Protein AF-E8T313-F1 (afdb_monomer)

Foldseek 3Di:
DDPPVVPPPPDDDPLQPDDQLRLLVVLQVQLVDQLVQLCVQLVHDSVLSVCCNPPPPRHDPPVCLVSSCVSSVHNSNVQSVQVNVVHGDADADADDDPVSLVVLVVVLVVLVVVLVVLVVVCPPVPDRDPVSVVVNVVSVVVSVNSVVNNVVNVVVVVVVVVVVD

Solvent-accessible surface area (backbone atoms only — not comparable to full-atom values): 9530 Å² total; per-residue (Å²): 133,84,74,73,74,76,76,67,76,86,70,85,74,67,43,74,78,49,50,76,43,57,44,49,47,47,38,36,61,76,46,70,60,52,51,55,62,35,12,63,70,68,73,50,56,41,65,60,46,46,33,41,56,72,39,94,88,41,68,76,57,76,88,48,50,71,57,50,26,59,54,33,72,42,61,55,61,58,36,31,55,25,37,68,70,78,45,76,61,70,89,68,65,89,59,86,46,73,70,51,46,54,51,52,52,53,48,39,55,49,39,50,52,52,35,52,50,50,49,58,61,41,51,72,81,75,53,81,47,71,70,48,50,54,50,45,51,53,37,48,50,54,34,51,48,42,50,49,34,49,54,51,31,53,53,48,54,60,52,59,62,63,76,77,112

Mean predicted aligned error: 9.32 Å

Organism: Thermovibrio ammonificans (strain DSM 15698 / JCM 12110 / HB-1) (NCBI:txid648996)

pLDDT: mean 83.79, std 16.16, range [30.84, 98.19]

Radius of gyration: 19.42 Å; Cα contacts (8 Å, |Δi|>4): 128; chains: 1; bounding box: 41×49×51 Å

Structure (mmCIF, N/CA/C/O backbone):
data_AF-E8T313-F1
#
_entry.id   AF-E8T313-F1
#
loop_
_atom_site.group_PDB
_atom_site.id
_atom_site.type_symbol
_atom_site.label_atom_id
_atom_site.label_alt_id
_atom_site.label_comp_id
_atom_site.label_asym_id
_atom_site.label_entity_id
_atom_site.label_seq_id
_atom_site.pdbx_PDB_ins_code
_atom_site.Cartn_x
_atom_site.Cartn_y
_atom_site.Cartn_z
_atom_site.occupancy
_atom_site.B_iso_or_equiv
_atom_site.auth_seq_id
_atom_site.auth_comp_id
_atom_site.auth_asym_id
_atom_site.auth_atom_id
_atom_site.pdbx_PDB_model_num
ATOM 1 N N . MET A 1 1 ? -18.749 -0.550 -14.886 1.00 30.84 1 MET A N 1
ATOM 2 C CA . MET A 1 1 ? -17.883 -1.750 -14.830 1.00 30.84 1 MET A CA 1
ATOM 3 C C . MET A 1 1 ? -17.094 -1.734 -13.528 1.00 30.84 1 MET A C 1
ATOM 5 O O . MET A 1 1 ? -16.622 -0.681 -13.120 1.00 30.84 1 MET A O 1
ATOM 9 N N . SER A 1 2 ? -17.094 -2.864 -12.824 1.00 33.59 2 SER A N 1
ATOM 10 C CA . SER A 1 2 ? -16.828 -2.988 -11.385 1.00 33.59 2 SER A CA 1
ATOM 11 C C . SER A 1 2 ? -15.367 -2.716 -10.988 1.00 33.59 2 SER A C 1
ATOM 13 O O . SER A 1 2 ? -14.494 -3.548 -11.210 1.00 33.59 2 SER A O 1
ATOM 15 N N . ARG A 1 3 ? -15.126 -1.575 -10.323 1.00 31.91 3 ARG A N 1
ATOM 16 C CA . ARG A 1 3 ? -13.880 -1.247 -9.592 1.00 31.91 3 ARG A CA 1
ATOM 17 C C . ARG A 1 3 ? -13.742 -1.995 -8.253 1.00 31.91 3 ARG A C 1
ATOM 19 O O . ARG A 1 3 ? -12.726 -1.856 -7.583 1.00 31.91 3 ARG A O 1
ATOM 26 N N . ALA A 1 4 ? -14.738 -2.790 -7.859 1.00 35.69 4 ALA A N 1
ATOM 27 C CA . ALA A 1 4 ? -14.793 -3.415 -6.537 1.00 35.69 4 ALA A CA 1
ATOM 28 C C . ALA A 1 4 ? -13.866 -4.637 -6.378 1.00 35.69 4 ALA A C 1
ATOM 30 O O . ALA A 1 4 ? -13.596 -5.041 -5.254 1.00 35.69 4 ALA A O 1
ATOM 31 N N . ARG A 1 5 ? -13.339 -5.219 -7.468 1.00 34.06 5 ARG A N 1
ATOM 32 C CA . ARG A 1 5 ? -12.485 -6.423 -7.391 1.00 34.06 5 ARG A CA 1
ATOM 33 C C . ARG A 1 5 ? -11.007 -6.157 -7.092 1.00 34.06 5 ARG A C 1
ATOM 35 O O . ARG A 1 5 ? -10.351 -7.046 -6.571 1.00 34.06 5 ARG A O 1
ATOM 42 N N . ALA A 1 6 ? -10.491 -4.958 -7.367 1.00 36.41 6 ALA A N 1
ATOM 43 C CA . ALA A 1 6 ? -9.077 -4.641 -7.130 1.00 36.41 6 ALA A CA 1
ATOM 44 C C . ALA A 1 6 ? -8.788 -4.169 -5.692 1.00 36.41 6 ALA A C 1
ATOM 46 O O . ALA A 1 6 ? -7.645 -4.206 -5.257 1.00 36.41 6 ALA A O 1
ATOM 47 N N . LYS A 1 7 ? -9.819 -3.755 -4.939 1.00 36.47 7 LYS A N 1
ATOM 48 C CA . LYS A 1 7 ? -9.678 -3.163 -3.595 1.00 36.47 7 LYS A CA 1
ATOM 49 C C . LYS A 1 7 ? -9.557 -4.178 -2.446 1.00 36.47 7 LYS A C 1
ATOM 51 O O . LYS A 1 7 ? -9.374 -3.768 -1.313 1.00 36.47 7 LYS A O 1
ATOM 56 N N . VAL A 1 8 ? -9.670 -5.482 -2.713 1.00 39.44 8 VAL A N 1
ATOM 57 C CA . VAL A 1 8 ? -9.733 -6.523 -1.660 1.00 39.44 8 VAL A CA 1
ATOM 58 C C . VAL A 1 8 ? -8.411 -7.294 -1.497 1.00 39.44 8 VAL A C 1
ATOM 60 O O . VAL A 1 8 ? -8.246 -8.032 -0.533 1.00 39.44 8 VAL A O 1
ATOM 63 N N . VAL A 1 9 ? -7.429 -7.098 -2.384 1.00 41.53 9 VAL A N 1
ATOM 64 C CA . VAL A 1 9 ? -6.157 -7.857 -2.371 1.00 41.53 9 VAL A CA 1
ATOM 65 C C . VAL A 1 9 ? -5.099 -7.234 -1.441 1.00 41.53 9 VAL A C 1
ATOM 67 O O . VAL A 1 9 ? -3.952 -7.657 -1.428 1.00 41.53 9 VAL A O 1
ATOM 70 N N . GLU A 1 10 ? -5.461 -6.255 -0.611 1.00 45.38 10 GLU A N 1
ATOM 71 C CA . GLU A 1 10 ? -4.534 -5.659 0.367 1.00 45.38 10 GLU A CA 1
ATOM 72 C C . GLU A 1 10 ? -4.431 -6.464 1.681 1.00 45.38 10 GLU A C 1
ATOM 74 O O . GLU A 1 10 ? -3.851 -6.002 2.657 1.00 45.38 10 GLU A O 1
ATOM 79 N N . ARG A 1 11 ? -4.963 -7.694 1.731 1.00 50.78 11 ARG A N 1
ATOM 80 C CA . ARG A 1 11 ? -5.019 -8.502 2.958 1.00 50.78 11 ARG A CA 1
ATOM 81 C C . ARG A 1 11 ? -4.132 -9.752 2.897 1.00 50.78 11 ARG A C 1
ATOM 83 O O . ARG A 1 11 ? -4.356 -10.640 2.083 1.00 50.78 11 ARG A O 1
ATOM 90 N N . VAL A 1 12 ? -3.209 -9.824 3.867 1.00 61.75 12 VAL A N 1
ATOM 91 C CA . VAL A 1 12 ? -2.476 -11.010 4.371 1.00 61.75 12 VAL A CA 1
ATOM 92 C C . VAL A 1 12 ? -1.262 -11.513 3.564 1.00 61.75 12 VAL A C 1
ATOM 94 O O . VAL A 1 12 ? -1.051 -12.718 3.447 1.00 61.75 12 VAL A O 1
ATOM 97 N N . LEU A 1 13 ? -0.405 -10.630 3.040 1.00 74.38 13 LEU A N 1
ATOM 98 C CA . LEU A 1 13 ? 0.969 -11.050 2.710 1.00 74.38 13 LEU A CA 1
ATOM 99 C C . LEU A 1 13 ? 1.870 -10.864 3.941 1.00 74.38 13 LEU A C 1
ATOM 101 O O . LEU A 1 13 ? 1.801 -9.802 4.563 1.00 74.38 13 LEU A O 1
ATOM 105 N N . PRO A 1 14 ? 2.722 -11.845 4.301 1.00 85.75 14 PRO A N 1
ATOM 106 C CA . PRO A 1 14 ? 3.620 -11.744 5.449 1.00 85.75 14 PRO A CA 1
ATOM 107 C C . PRO A 1 14 ? 4.851 -10.895 5.087 1.00 85.75 14 PRO A C 1
ATOM 109 O O . PRO A 1 14 ? 5.983 -11.379 5.037 1.00 85.75 14 PRO A O 1
ATOM 112 N N . TYR A 1 15 ? 4.621 -9.621 4.762 1.00 89.06 15 TYR A N 1
ATOM 113 C CA . TYR A 1 15 ? 5.621 -8.704 4.212 1.00 89.06 15 TYR A CA 1
ATOM 114 C C . TYR A 1 15 ? 6.919 -8.672 5.032 1.00 89.06 15 TYR A C 1
ATOM 116 O O . TYR A 1 15 ? 8.020 -8.653 4.475 1.00 89.06 15 TYR A O 1
ATOM 124 N N . GLU A 1 16 ? 6.801 -8.712 6.354 1.00 88.88 16 GLU A N 1
ATOM 125 C CA . GLU A 1 16 ? 7.902 -8.662 7.308 1.00 88.88 16 GLU A CA 1
ATOM 126 C C . GLU A 1 16 ? 8.829 -9.877 7.195 1.00 88.88 16 GLU A C 1
ATOM 128 O O . GLU A 1 16 ? 10.039 -9.726 7.379 1.00 88.88 16 GLU A O 1
ATOM 133 N N . SER A 1 17 ? 8.314 -11.056 6.832 1.00 89.88 17 SER A N 1
ATOM 134 C CA . SER A 1 17 ? 9.127 -12.264 6.640 1.00 89.88 17 SER A CA 1
ATOM 135 C C . SER A 1 17 ? 9.592 -12.454 5.197 1.00 89.88 17 SER A C 1
ATOM 137 O O . SER A 1 17 ? 10.549 -13.185 4.965 1.00 89.88 17 SER A O 1
ATOM 139 N N . MET A 1 18 ? 8.962 -11.785 4.228 1.00 94.56 18 MET A N 1
ATOM 140 C CA . MET A 1 18 ? 9.319 -11.922 2.816 1.00 94.56 18 MET A CA 1
ATOM 141 C C . MET A 1 18 ? 10.684 -11.299 2.498 1.00 94.56 18 MET A C 1
ATOM 143 O O . MET A 1 18 ? 11.018 -10.181 2.922 1.00 94.56 18 MET A O 1
ATOM 147 N N . SER A 1 19 ? 11.452 -12.016 1.685 1.00 94.62 19 SER A N 1
ATOM 148 C CA . SER A 1 19 ? 12.617 -11.524 0.957 1.00 94.62 19 SER A CA 1
ATOM 149 C C . SER A 1 19 ? 12.206 -10.643 -0.228 1.00 94.62 19 SER A C 1
ATOM 151 O O . SER A 1 19 ? 11.069 -10.675 -0.707 1.00 94.62 19 SER A O 1
ATOM 153 N N . VAL A 1 20 ? 13.169 -9.887 -0.764 1.00 95.06 20 VAL A N 1
ATOM 154 C CA . VAL A 1 20 ? 12.966 -9.063 -1.968 1.00 95.06 20 VAL A CA 1
ATOM 155 C C . VAL A 1 20 ? 12.523 -9.900 -3.182 1.00 95.06 20 VAL A C 1
ATOM 157 O O . VAL A 1 20 ? 11.730 -9.444 -4.004 1.00 95.06 20 VAL A O 1
ATOM 160 N N . LYS A 1 21 ? 12.981 -11.154 -3.289 1.00 96.31 21 LYS A N 1
ATOM 161 C CA . LYS A 1 21 ? 12.623 -12.044 -4.402 1.00 96.31 21 LYS A CA 1
ATOM 162 C C . LYS A 1 21 ? 11.208 -12.571 -4.279 1.00 96.31 21 LYS A C 1
ATOM 164 O O . LYS A 1 21 ? 10.473 -12.573 -5.264 1.00 96.31 21 LYS A O 1
ATOM 169 N N . GLU A 1 22 ? 10.811 -12.979 -3.079 1.00 96.50 22 GLU A N 1
ATOM 170 C CA . GLU A 1 22 ? 9.441 -13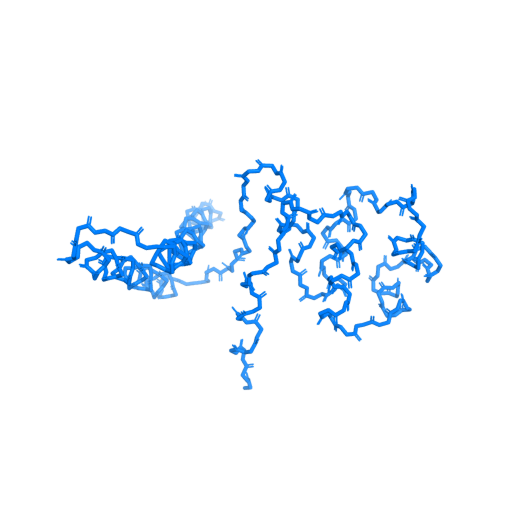.422 -2.824 1.00 96.50 22 GLU A CA 1
ATOM 171 C C . GLU A 1 22 ? 8.450 -12.304 -3.122 1.00 96.50 22 GLU A C 1
ATOM 173 O O . GLU A 1 22 ? 7.455 -12.549 -3.802 1.00 96.50 22 GLU A O 1
ATOM 178 N N . VAL A 1 23 ? 8.738 -11.065 -2.706 1.00 96.56 23 VAL A N 1
ATOM 179 C CA . VAL A 1 23 ? 7.827 -9.945 -2.976 1.00 96.56 23 VAL A CA 1
ATOM 180 C C . VAL A 1 23 ? 7.783 -9.574 -4.460 1.00 96.56 23 VAL A C 1
ATOM 182 O O . VAL A 1 23 ? 6.694 -9.358 -4.986 1.00 96.56 23 VAL A O 1
ATOM 185 N N . LEU A 1 24 ? 8.915 -9.583 -5.176 1.00 97.12 24 LEU A N 1
ATOM 186 C CA . LEU A 1 24 ? 8.937 -9.354 -6.627 1.00 97.12 24 LEU A CA 1
ATOM 187 C C . LEU A 1 24 ? 8.127 -10.420 -7.371 1.00 97.12 24 LEU A C 1
ATOM 189 O O . LEU A 1 24 ? 7.283 -10.098 -8.209 1.00 97.12 24 LEU A O 1
ATOM 193 N N . ASN A 1 25 ? 8.347 -11.694 -7.045 1.00 96.94 25 ASN A N 1
ATOM 194 C CA . ASN A 1 25 ? 7.619 -12.800 -7.660 1.00 96.94 25 ASN A CA 1
ATOM 195 C C . ASN A 1 25 ? 6.128 -12.780 -7.312 1.00 96.94 25 ASN A C 1
ATOM 197 O O . ASN A 1 25 ? 5.306 -13.043 -8.188 1.00 96.94 25 ASN A O 1
ATOM 201 N N . THR A 1 26 ? 5.775 -12.391 -6.087 1.00 96.12 26 THR A N 1
ATOM 202 C CA . THR A 1 26 ? 4.380 -12.211 -5.667 1.00 96.12 26 THR A CA 1
ATOM 203 C C . THR A 1 26 ? 3.717 -11.068 -6.431 1.00 96.12 26 THR A C 1
ATOM 205 O O . THR A 1 26 ? 2.648 -11.263 -7.002 1.00 96.12 26 THR A O 1
ATOM 208 N N . ALA A 1 27 ? 4.366 -9.902 -6.527 1.00 96.06 27 ALA A N 1
ATOM 209 C CA . ALA A 1 27 ? 3.836 -8.741 -7.240 1.00 96.06 27 ALA A CA 1
ATOM 210 C C . ALA A 1 27 ? 3.567 -9.039 -8.723 1.00 96.06 27 ALA A C 1
ATOM 212 O O . ALA A 1 27 ? 2.510 -8.677 -9.246 1.00 96.06 27 ALA A O 1
ATOM 213 N N . ARG A 1 28 ? 4.485 -9.761 -9.383 1.00 96.94 28 ARG A N 1
ATOM 214 C CA . ARG A 1 28 ? 4.295 -10.237 -10.761 1.00 96.94 28 ARG A CA 1
ATOM 215 C C . ARG A 1 28 ? 3.214 -11.313 -10.867 1.00 96.94 28 ARG A C 1
ATOM 217 O O . ARG A 1 28 ? 2.413 -11.289 -11.794 1.00 96.94 28 ARG A O 1
ATOM 224 N N . GLY A 1 29 ? 3.188 -12.267 -9.938 1.00 95.81 29 GLY A N 1
ATOM 225 C CA . GLY A 1 29 ? 2.175 -13.324 -9.917 1.00 95.81 29 GLY A CA 1
ATOM 226 C C . GLY A 1 29 ? 0.760 -12.753 -9.818 1.00 95.81 29 GLY A C 1
ATOM 227 O O . GLY A 1 29 ? -0.116 -13.156 -10.577 1.00 95.81 29 GLY A O 1
ATOM 228 N N . VAL A 1 30 ? 0.567 -11.757 -8.948 1.00 93.25 30 VAL A N 1
ATOM 229 C CA . VAL A 1 30 ? -0.703 -11.032 -8.788 1.00 93.25 30 VAL A CA 1
ATOM 230 C C . VAL A 1 30 ? -1.051 -10.204 -10.026 1.00 93.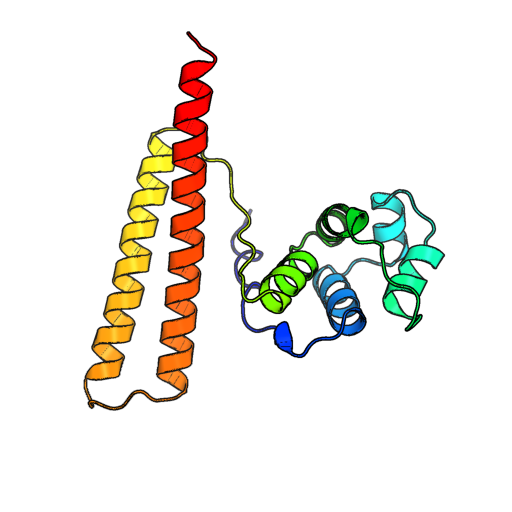25 30 VAL A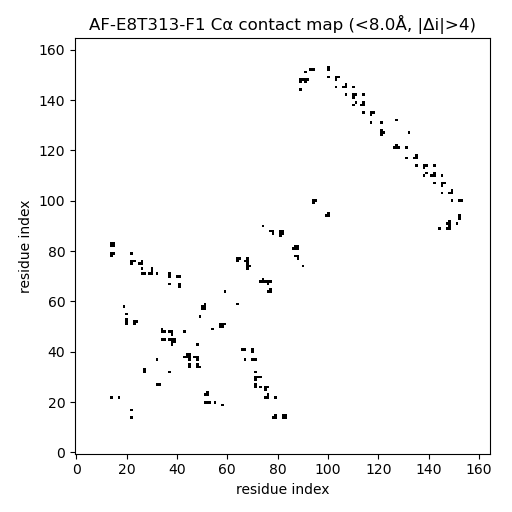 C 1
ATOM 232 O O . VAL A 1 30 ? -2.224 -10.118 -10.383 1.00 93.25 30 VAL A O 1
ATOM 235 N N . SER A 1 31 ? -0.063 -9.606 -10.700 1.00 94.56 31 SER A N 1
ATOM 236 C CA . SER A 1 31 ? -0.318 -8.824 -11.917 1.00 94.56 31 SER A CA 1
ATOM 237 C C . SER A 1 31 ? -0.717 -9.685 -13.117 1.00 94.56 31 SER A C 1
ATOM 239 O O . SER A 1 31 ? -1.381 -9.192 -14.027 1.00 94.56 31 SER A O 1
ATOM 241 N N . GLY A 1 32 ? -0.292 -10.953 -13.145 1.00 95.25 32 GLY A N 1
ATOM 242 C CA . GLY A 1 32 ? -0.473 -11.850 -14.288 1.00 95.25 32 GLY A CA 1
ATOM 243 C C . GLY A 1 32 ? 0.372 -11.478 -15.513 1.00 95.25 32 GLY A C 1
ATOM 244 O O . GLY A 1 32 ? 0.196 -12.082 -16.568 1.00 95.25 32 GLY A O 1
ATOM 245 N N . ARG A 1 33 ? 1.285 -10.502 -15.394 1.00 96.50 33 ARG A N 1
ATOM 246 C CA . ARG A 1 33 ? 2.077 -9.990 -16.521 1.00 96.50 33 ARG A CA 1
ATOM 247 C C . ARG A 1 33 ? 3.352 -10.794 -16.753 1.00 96.50 33 ARG A C 1
ATOM 249 O O . ARG A 1 33 ? 4.033 -11.252 -15.829 1.00 96.50 33 ARG A O 1
ATOM 256 N N . THR A 1 34 ? 3.707 -10.926 -18.021 1.00 97.38 34 THR A N 1
ATOM 257 C CA . THR A 1 34 ? 4.958 -11.531 -18.477 1.00 97.38 34 THR A CA 1
ATOM 258 C C . THR A 1 34 ? 6.149 -10.597 -18.247 1.00 97.38 34 THR A C 1
ATOM 260 O O . THR A 1 34 ? 6.002 -9.386 -18.088 1.00 97.38 34 THR A O 1
ATOM 263 N N . TYR A 1 35 ? 7.367 -11.154 -18.251 1.00 98.12 35 TYR A N 1
ATOM 264 C CA . TYR A 1 35 ? 8.579 -10.337 -18.121 1.00 98.12 35 TYR A CA 1
ATOM 265 C C . TYR A 1 35 ? 8.742 -9.338 -19.271 1.00 98.12 35 TYR A C 1
ATOM 267 O O . TYR A 1 35 ? 9.264 -8.255 -19.038 1.00 98.12 35 TYR A O 1
ATOM 275 N N . SER A 1 36 ? 8.308 -9.684 -20.487 1.00 97.94 36 SER A N 1
ATOM 276 C CA . SER A 1 36 ? 8.363 -8.781 -21.641 1.00 97.94 36 SER A CA 1
ATOM 277 C C . SER A 1 36 ? 7.404 -7.609 -21.482 1.00 97.94 36 SER A C 1
ATOM 279 O O . SER A 1 36 ? 7.834 -6.479 -21.636 1.00 97.94 36 SER A O 1
ATOM 281 N N . GLU A 1 37 ? 6.158 -7.841 -21.059 1.00 98.00 37 GLU A N 1
ATOM 282 C CA . GLU A 1 37 ? 5.191 -6.749 -20.853 1.00 98.00 37 GLU A CA 1
ATOM 283 C C . GLU A 1 37 ? 5.645 -5.764 -19.768 1.00 98.00 37 GLU A C 1
ATOM 285 O O . GLU A 1 37 ? 5.466 -4.556 -19.905 1.00 98.00 37 GLU A O 1
ATOM 290 N N . ILE A 1 38 ? 6.249 -6.276 -18.691 1.00 98.00 38 ILE A N 1
ATOM 291 C CA . ILE A 1 38 ? 6.833 -5.434 -17.639 1.00 98.00 38 ILE A CA 1
ATOM 292 C C . ILE A 1 38 ? 8.035 -4.656 -18.185 1.00 98.00 38 ILE A C 1
ATOM 294 O O . ILE A 1 38 ? 8.171 -3.468 -17.909 1.00 98.00 38 ILE A O 1
ATOM 298 N N . ALA A 1 39 ? 8.901 -5.311 -18.961 1.00 97.75 39 ALA A N 1
ATOM 299 C CA . ALA A 1 39 ? 10.082 -4.689 -19.551 1.00 97.75 39 ALA A CA 1
ATOM 300 C C . ALA A 1 39 ? 9.719 -3.563 -20.528 1.00 97.75 39 ALA A C 1
ATOM 302 O O . ALA A 1 39 ? 10.308 -2.484 -20.444 1.00 97.75 39 ALA A O 1
ATOM 303 N N . ASP A 1 40 ? 8.717 -3.796 -21.378 1.00 97.62 40 ASP A N 1
ATOM 304 C CA . ASP A 1 40 ? 8.199 -2.824 -22.339 1.00 97.62 40 ASP A CA 1
ATOM 305 C C . ASP A 1 40 ? 7.650 -1.586 -21.622 1.00 97.62 40 ASP A C 1
ATOM 307 O O . ASP A 1 40 ? 7.979 -0.459 -21.990 1.00 97.62 40 ASP A O 1
ATOM 311 N N . GLU A 1 41 ? 6.878 -1.770 -20.545 1.00 96.50 41 GLU A N 1
ATOM 312 C CA . GLU A 1 41 ? 6.352 -0.643 -19.766 1.00 96.50 41 GLU A CA 1
ATOM 313 C C . GLU A 1 41 ? 7.442 0.124 -19.007 1.00 96.50 41 GLU A C 1
ATOM 315 O O . GLU A 1 41 ? 7.366 1.343 -18.853 1.00 96.50 41 GLU A O 1
ATOM 320 N N . MET A 1 42 ? 8.474 -0.576 -18.542 1.00 95.44 42 MET A N 1
ATOM 321 C CA . MET A 1 42 ? 9.603 0.035 -17.842 1.00 95.44 42 MET A CA 1
ATOM 322 C C . MET A 1 42 ? 10.642 0.670 -18.779 1.00 95.44 42 MET A C 1
ATOM 324 O O . MET A 1 42 ? 11.530 1.383 -18.302 1.00 95.44 42 MET A O 1
ATOM 328 N N . GLY A 1 43 ? 10.578 0.390 -20.085 1.00 95.62 43 GLY A N 1
ATOM 329 C CA . GLY A 1 43 ? 11.594 0.804 -21.052 1.00 95.62 43 GLY A CA 1
ATOM 330 C C . GLY A 1 43 ? 12.975 0.193 -20.779 1.00 95.62 43 GLY A C 1
ATOM 331 O O . GLY A 1 43 ? 13.991 0.871 -20.940 1.00 95.62 43 GLY A O 1
ATOM 332 N N . ILE A 1 44 ? 13.028 -1.062 -20.315 1.00 96.44 44 ILE A N 1
ATOM 333 C CA . ILE A 1 44 ? 14.277 -1.796 -20.030 1.00 96.44 44 ILE A CA 1
ATOM 334 C C . ILE A 1 44 ? 14.297 -3.157 -20.738 1.00 96.44 44 ILE A C 1
ATOM 336 O O . ILE A 1 44 ? 13.306 -3.589 -21.311 1.00 96.44 44 ILE A O 1
ATOM 340 N N . GLY A 1 45 ? 15.431 -3.861 -20.706 1.00 97.94 45 GLY A N 1
ATOM 341 C CA . GLY A 1 45 ? 15.536 -5.188 -21.316 1.00 97.94 45 GLY A CA 1
ATOM 342 C C . GLY A 1 45 ? 14.755 -6.263 -20.549 1.00 97.94 45 GLY A C 1
ATOM 343 O O . GLY A 1 45 ? 14.804 -6.317 -19.319 1.00 97.94 45 GLY A O 1
ATOM 344 N N . THR A 1 46 ? 14.110 -7.191 -21.267 1.00 98.19 46 THR A N 1
ATOM 345 C CA . THR A 1 46 ? 13.408 -8.345 -20.665 1.00 98.19 46 THR A CA 1
ATOM 346 C C . THR A 1 46 ? 14.312 -9.178 -19.761 1.00 98.19 46 THR A C 1
ATOM 348 O O . THR A 1 46 ? 13.865 -9.674 -18.729 1.00 98.19 46 THR A O 1
ATOM 351 N N . GLU A 1 47 ? 15.595 -9.304 -20.107 1.00 97.94 47 GLU A N 1
ATOM 352 C CA . GLU A 1 47 ? 16.555 -10.028 -19.273 1.00 97.94 47 GLU A CA 1
ATOM 353 C C . GLU A 1 47 ? 16.872 -9.290 -17.967 1.00 97.94 47 GLU A C 1
ATOM 355 O O . GLU A 1 47 ? 17.023 -9.922 -16.927 1.00 97.94 47 GLU A O 1
ATOM 360 N N . THR A 1 48 ? 16.883 -7.954 -17.972 1.00 98.06 48 THR A N 1
ATOM 361 C CA . THR A 1 48 ? 17.005 -7.159 -16.741 1.00 98.06 48 THR A CA 1
ATOM 362 C C . THR A 1 48 ? 15.846 -7.452 -15.793 1.00 98.06 48 THR A C 1
ATOM 364 O O . THR A 1 48 ? 16.077 -7.710 -14.612 1.00 98.06 48 THR A O 1
ATOM 367 N N . VAL A 1 49 ? 14.613 -7.483 -16.316 1.00 97.69 49 VAL A N 1
ATOM 368 C CA . VAL A 1 49 ? 13.434 -7.867 -15.527 1.00 97.69 49 VAL A CA 1
ATOM 369 C C . VAL A 1 49 ? 13.579 -9.302 -15.033 1.00 97.69 49 VAL A C 1
ATOM 371 O O . VAL A 1 49 ? 13.459 -9.530 -13.835 1.00 97.69 49 VAL A O 1
ATOM 374 N N . ARG A 1 50 ? 13.905 -10.269 -15.904 1.00 97.81 50 ARG A N 1
ATOM 375 C CA . ARG A 1 50 ? 14.094 -11.673 -15.497 1.00 97.81 50 ARG A CA 1
ATOM 376 C C . ARG A 1 50 ? 15.082 -11.788 -14.331 1.00 97.81 50 ARG A C 1
ATOM 378 O O . ARG A 1 50 ? 14.749 -12.425 -13.333 1.00 97.81 50 ARG A O 1
ATOM 385 N N . ARG A 1 51 ? 16.235 -11.116 -14.407 1.00 97.88 51 ARG A N 1
ATOM 386 C CA . ARG A 1 51 ? 17.241 -11.117 -13.335 1.00 97.88 51 ARG A CA 1
ATOM 387 C C . ARG A 1 51 ? 16.719 -10.545 -12.020 1.00 97.88 51 ARG A C 1
ATOM 389 O O . ARG A 1 51 ? 17.024 -11.119 -10.980 1.00 97.88 51 ARG A O 1
ATOM 396 N N . TYR A 1 52 ? 15.880 -9.502 -12.036 1.00 97.56 52 TYR A N 1
ATOM 397 C CA . TYR A 1 52 ? 15.234 -9.026 -10.803 1.00 97.56 52 TYR A CA 1
ATOM 398 C C . TYR A 1 52 ? 14.495 -10.151 -10.065 1.00 97.56 52 TYR A C 1
ATOM 400 O O . TYR A 1 52 ? 14.525 -10.191 -8.835 1.00 97.56 52 TYR A O 1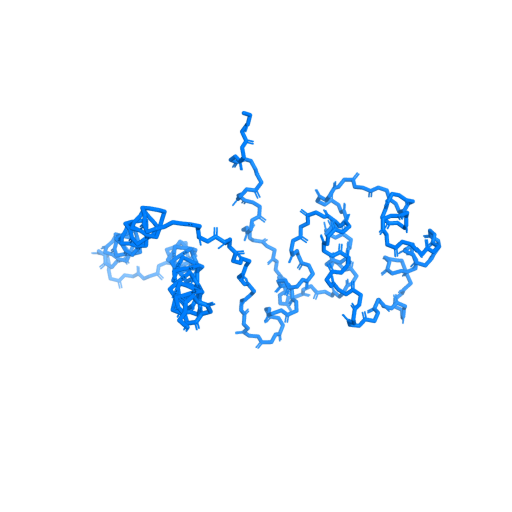
ATOM 408 N N . HIS A 1 53 ? 13.900 -11.094 -10.795 1.00 97.19 53 HIS A N 1
ATOM 409 C CA . HIS A 1 53 ? 13.119 -12.195 -10.233 1.00 97.19 53 HIS A CA 1
ATOM 410 C C . HIS A 1 53 ? 13.924 -13.465 -9.923 1.00 97.19 53 HIS A C 1
ATOM 412 O O . HIS A 1 53 ? 13.556 -14.181 -8.989 1.00 97.19 53 HIS A O 1
ATOM 418 N N . SER A 1 54 ? 14.982 -13.763 -10.688 1.00 95.88 54 SER A N 1
ATOM 419 C CA . SER A 1 54 ? 15.686 -15.054 -10.624 1.00 95.88 54 SER A CA 1
ATOM 420 C C . SER A 1 54 ? 17.098 -15.009 -10.040 1.00 95.88 54 SER A C 1
ATOM 422 O O . SER A 1 54 ? 17.548 -16.014 -9.504 1.00 95.88 54 SER A O 1
ATOM 424 N N . ASP A 1 55 ? 17.813 -13.891 -10.170 1.00 96.75 55 ASP A N 1
ATOM 425 C CA . ASP A 1 55 ? 19.211 -13.763 -9.743 1.00 96.75 55 ASP A CA 1
ATOM 426 C C . ASP A 1 55 ? 19.253 -13.236 -8.295 1.00 96.75 55 ASP A C 1
ATOM 428 O O . ASP A 1 55 ? 18.820 -12.099 -8.075 1.00 96.75 55 ASP A O 1
ATOM 432 N N . PRO A 1 56 ? 19.721 -14.025 -7.303 1.00 92.44 56 PRO A N 1
ATOM 433 C CA . PRO A 1 56 ? 19.682 -13.664 -5.881 1.00 92.44 56 PRO A CA 1
ATOM 434 C C . PRO A 1 56 ? 20.320 -12.308 -5.558 1.00 92.44 56 PRO A C 1
ATOM 436 O O . PRO A 1 56 ? 19.791 -11.572 -4.722 1.00 92.44 56 PRO A O 1
ATOM 439 N N . ASP A 1 57 ? 21.384 -11.950 -6.278 1.00 94.44 57 ASP A N 1
ATOM 440 C CA . ASP A 1 57 ? 22.209 -10.773 -5.999 1.00 94.44 57 ASP A CA 1
ATOM 441 C C . ASP A 1 57 ? 21.847 -9.569 -6.884 1.00 94.44 57 ASP A C 1
ATOM 443 O O . ASP A 1 57 ? 22.351 -8.460 -6.690 1.00 94.44 57 ASP A O 1
ATOM 447 N N . TYR A 1 58 ? 20.931 -9.749 -7.841 1.00 96.19 58 TYR A N 1
ATOM 448 C CA . TYR A 1 58 ? 20.515 -8.692 -8.761 1.00 96.19 58 TYR A CA 1
ATOM 449 C C . TYR A 1 58 ? 19.144 -8.125 -8.401 1.00 96.19 58 TYR A C 1
ATOM 451 O O . TYR A 1 58 ? 18.099 -8.627 -8.819 1.00 96.19 58 TYR A O 1
ATOM 459 N N . ASN A 1 59 ? 19.136 -7.052 -7.615 1.00 95.38 59 ASN A N 1
ATOM 460 C CA . ASN A 1 59 ? 17.911 -6.390 -7.170 1.00 95.38 59 ASN A CA 1
ATOM 461 C C . ASN A 1 59 ? 17.648 -5.096 -7.949 1.00 95.38 59 ASN A C 1
ATOM 463 O O . ASN A 1 59 ? 18.597 -4.410 -8.341 1.00 95.38 59 ASN A O 1
ATOM 467 N N . PRO A 1 60 ? 16.372 -4.734 -8.177 1.00 95.50 60 PRO A N 1
ATOM 468 C CA . PRO A 1 60 ? 16.056 -3.441 -8.757 1.00 95.50 60 PRO A CA 1
ATOM 469 C C . PRO A 1 60 ? 16.547 -2.327 -7.825 1.00 95.50 60 PRO A C 1
ATOM 471 O O . PRO A 1 60 ? 16.351 -2.413 -6.610 1.00 95.50 60 PRO A O 1
ATOM 474 N N . PRO A 1 61 ? 17.184 -1.273 -8.361 1.00 95.06 61 PRO A N 1
ATOM 475 C CA . PRO A 1 61 ? 17.620 -0.160 -7.537 1.00 95.06 61 PRO A CA 1
ATOM 476 C C . PRO A 1 61 ? 16.393 0.572 -6.984 1.00 95.06 61 PRO A C 1
ATOM 478 O O . PRO A 1 61 ? 15.365 0.668 -7.656 1.00 95.06 61 PRO A O 1
ATOM 481 N N . LEU A 1 62 ? 16.509 1.128 -5.775 1.00 93.81 62 LEU A N 1
ATOM 482 C CA . LEU A 1 62 ? 15.397 1.775 -5.066 1.00 93.81 62 LEU A CA 1
ATOM 483 C C . LEU A 1 62 ? 14.589 2.779 -5.927 1.00 93.81 62 LEU A C 1
ATOM 485 O O . LEU A 1 62 ? 13.359 2.723 -5.876 1.00 93.81 62 LEU A O 1
ATOM 489 N N . PRO A 1 63 ? 15.205 3.625 -6.784 1.00 94.62 63 PRO A N 1
ATOM 490 C CA . PRO A 1 63 ? 14.460 4.535 -7.659 1.00 94.62 63 PRO A CA 1
ATOM 491 C C . PRO A 1 63 ? 13.500 3.859 -8.651 1.00 94.62 63 PRO A C 1
ATOM 493 O O . PRO A 1 63 ? 12.575 4.509 -9.127 1.00 94.62 63 PRO A O 1
ATOM 496 N N . ARG A 1 64 ? 13.678 2.566 -8.962 1.00 95.00 64 ARG A N 1
ATOM 497 C CA . ARG A 1 64 ? 12.803 1.817 -9.882 1.00 95.00 64 ARG A CA 1
ATOM 498 C C . ARG A 1 64 ? 11.543 1.271 -9.212 1.00 95.00 64 ARG A C 1
ATOM 500 O O . ARG A 1 64 ? 10.639 0.834 -9.915 1.00 95.00 64 ARG A O 1
ATOM 507 N N . VAL A 1 65 ? 11.437 1.302 -7.883 1.00 95.50 65 VAL A N 1
ATOM 508 C CA . VAL A 1 65 ? 10.276 0.744 -7.165 1.00 95.50 65 VAL A CA 1
ATOM 509 C C . VAL A 1 65 ? 8.942 1.383 -7.592 1.00 95.50 65 VAL A C 1
ATOM 511 O O . VAL A 1 65 ? 8.007 0.632 -7.874 1.00 95.50 65 VAL A O 1
ATOM 514 N N . PRO A 1 66 ? 8.813 2.720 -7.731 1.00 94.31 66 PRO A N 1
ATOM 515 C CA . PRO A 1 66 ? 7.564 3.322 -8.201 1.00 94.31 66 PRO A CA 1
ATOM 516 C C . PRO A 1 66 ? 7.191 2.919 -9.634 1.00 94.31 66 PRO A C 1
ATOM 518 O O . PRO A 1 66 ? 6.011 2.785 -9.947 1.00 94.31 66 PRO A O 1
ATOM 521 N N . GLU A 1 67 ? 8.181 2.737 -10.511 1.00 95.81 67 GLU A N 1
ATOM 522 C CA . GLU A 1 67 ? 7.968 2.275 -11.888 1.00 95.81 67 GLU A CA 1
ATOM 523 C C . GLU A 1 67 ? 7.526 0.816 -11.924 1.00 95.81 67 GLU A C 1
ATOM 525 O O . GLU A 1 67 ? 6.573 0.488 -12.622 1.00 95.81 67 GLU A O 1
ATOM 530 N N . LEU A 1 68 ? 8.160 -0.036 -11.117 1.00 96.62 68 LEU A N 1
ATOM 531 C CA . LEU A 1 68 ? 7.790 -1.440 -10.976 1.00 96.62 68 LEU A CA 1
ATOM 532 C C . LEU A 1 68 ? 6.365 -1.599 -10.453 1.00 96.62 68 LEU A C 1
ATOM 534 O O . LEU A 1 68 ? 5.613 -2.379 -11.017 1.00 96.62 68 LEU A O 1
ATOM 538 N N . ASN A 1 69 ? 5.953 -0.836 -9.438 1.00 95.25 69 ASN A N 1
ATOM 539 C CA . ASN A 1 69 ? 4.563 -0.865 -8.972 1.00 95.25 69 ASN A CA 1
ATOM 540 C C . ASN A 1 69 ? 3.566 -0.507 -10.080 1.00 95.25 69 ASN A C 1
ATOM 542 O O . ASN A 1 69 ? 2.536 -1.168 -10.219 1.00 95.25 69 ASN A O 1
ATOM 546 N N . ARG A 1 70 ? 3.868 0.521 -10.891 1.00 94.38 70 ARG A N 1
ATOM 547 C CA . ARG A 1 70 ? 3.030 0.878 -12.048 1.00 94.38 70 ARG A CA 1
ATOM 548 C C . ARG A 1 70 ? 2.987 -0.259 -13.066 1.00 94.38 70 ARG A C 1
ATOM 550 O O . ARG A 1 70 ? 1.891 -0.700 -13.396 1.00 94.38 70 ARG A O 1
ATOM 557 N N . ALA A 1 71 ? 4.146 -0.811 -13.425 1.00 96.88 71 ALA A N 1
ATOM 558 C CA . ALA A 1 71 ? 4.250 -1.946 -14.335 1.00 96.88 71 ALA A CA 1
ATOM 559 C C . ALA A 1 71 ? 3.605 -3.229 -13.778 1.00 96.88 71 ALA A C 1
ATOM 561 O O . ALA A 1 71 ? 3.119 -4.065 -14.530 1.00 96.88 71 ALA A O 1
ATOM 562 N N . TYR A 1 72 ? 3.526 -3.429 -12.470 1.00 95.69 72 TYR A N 1
ATOM 563 C CA . TYR A 1 72 ? 2.755 -4.538 -11.903 1.00 95.69 72 TYR A CA 1
ATOM 564 C C . TYR A 1 72 ? 1.265 -4.211 -11.760 1.00 95.69 72 TYR A C 1
ATOM 566 O O . TYR A 1 72 ? 0.454 -5.115 -11.570 1.00 95.69 72 TYR A O 1
ATOM 574 N N . GLY A 1 73 ? 0.883 -2.936 -11.840 1.00 92.56 73 GLY A N 1
ATOM 575 C CA . GLY A 1 73 ? -0.478 -2.480 -11.574 1.00 92.56 73 GLY A CA 1
ATOM 576 C C . GLY A 1 73 ? -0.905 -2.666 -10.114 1.00 92.56 73 GLY A C 1
ATOM 577 O O . GLY A 1 73 ? -2.102 -2.713 -9.833 1.00 92.56 73 GLY A O 1
ATOM 578 N N . ASN A 1 74 ? 0.048 -2.801 -9.187 1.00 92.75 74 ASN A N 1
ATOM 579 C CA . ASN A 1 74 ? -0.208 -3.017 -7.766 1.00 92.75 74 ASN A CA 1
ATOM 580 C C . ASN A 1 74 ? 0.875 -2.372 -6.890 1.00 92.75 74 ASN A C 1
ATOM 582 O O . ASN A 1 74 ? 1.947 -2.002 -7.361 1.00 92.75 74 ASN A O 1
ATOM 586 N N . ASP A 1 75 ? 0.577 -2.227 -5.600 1.00 92.62 75 ASP A N 1
ATOM 587 C CA . ASP A 1 75 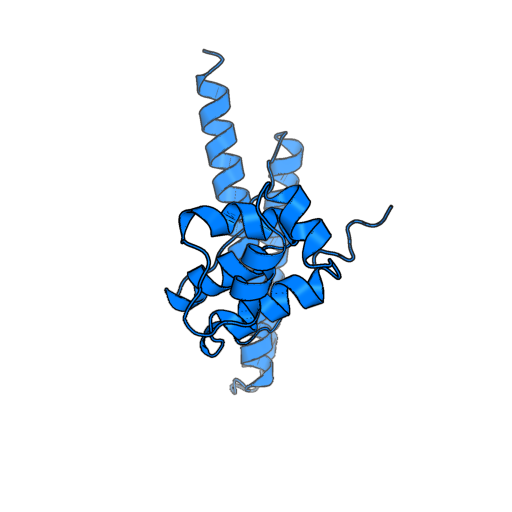? 1.417 -1.490 -4.651 1.00 92.62 75 ASP A CA 1
ATOM 588 C C . ASP A 1 75 ? 2.223 -2.425 -3.719 1.00 92.62 75 ASP A C 1
ATOM 590 O O . ASP A 1 75 ? 2.748 -2.008 -2.690 1.00 92.62 75 ASP A O 1
ATOM 594 N N . ILE A 1 76 ? 2.373 -3.701 -4.096 1.00 93.69 76 ILE A N 1
ATOM 595 C CA . ILE A 1 76 ? 2.958 -4.753 -3.248 1.00 93.69 76 ILE A CA 1
ATOM 596 C C . ILE A 1 76 ? 4.415 -4.445 -2.855 1.00 93.69 76 ILE A C 1
ATOM 598 O O . ILE A 1 76 ? 4.777 -4.632 -1.692 1.00 93.69 76 ILE A O 1
ATOM 602 N N . LEU A 1 77 ? 5.263 -3.943 -3.769 1.00 95.19 77 LEU A N 1
ATOM 603 C CA . LEU A 1 77 ? 6.669 -3.668 -3.424 1.00 95.19 77 LEU A CA 1
ATOM 604 C C . LEU A 1 77 ? 6.818 -2.505 -2.445 1.00 95.19 77 LEU A C 1
ATOM 606 O O . LEU A 1 77 ? 7.638 -2.572 -1.530 1.00 95.19 77 LEU A O 1
ATOM 610 N N . ILE A 1 78 ? 6.060 -1.424 -2.647 1.00 94.81 78 ILE A N 1
ATOM 611 C CA . ILE A 1 78 ? 6.163 -0.259 -1.759 1.00 94.81 78 ILE A CA 1
ATOM 612 C C . ILE A 1 78 ? 5.543 -0.565 -0.398 1.00 94.81 78 ILE A C 1
ATOM 614 O O . ILE A 1 78 ? 6.084 -0.137 0.619 1.00 94.81 78 ILE A O 1
ATOM 618 N N . GLN A 1 79 ? 4.474 -1.368 -0.368 1.00 91.19 79 GLN A N 1
ATOM 619 C CA . GLN A 1 79 ? 3.892 -1.852 0.875 1.00 91.19 79 GLN A CA 1
ATOM 620 C C . GLN A 1 79 ? 4.896 -2.697 1.660 1.00 91.19 79 GLN A C 1
ATOM 622 O O . GLN A 1 79 ? 5.077 -2.474 2.855 1.00 91.19 79 GLN A O 1
ATOM 627 N N . TRP A 1 80 ? 5.600 -3.611 0.989 1.00 94.56 80 TRP A N 1
ATOM 628 C CA . TRP A 1 80 ? 6.664 -4.403 1.603 1.00 94.56 80 TRP A CA 1
ATOM 629 C C . TRP A 1 80 ? 7.777 -3.533 2.193 1.00 94.56 80 TRP A C 1
ATOM 631 O O . TRP A 1 80 ? 8.152 -3.733 3.348 1.00 94.56 80 TRP A O 1
ATOM 641 N N . LEU A 1 81 ? 8.263 -2.531 1.450 1.00 94.69 81 LEU A N 1
ATOM 642 C CA . LEU A 1 81 ? 9.263 -1.588 1.965 1.00 94.69 81 LEU A CA 1
ATOM 643 C C . LEU A 1 81 ? 8.759 -0.831 3.198 1.00 94.69 81 LEU A C 1
ATOM 645 O O . LEU A 1 81 ? 9.490 -0.712 4.178 1.00 94.69 81 LEU A O 1
ATOM 649 N N . ALA A 1 82 ? 7.517 -0.342 3.169 1.00 91.94 82 ALA A N 1
ATOM 650 C CA . ALA A 1 82 ? 6.931 0.362 4.305 1.00 91.94 82 ALA A CA 1
ATOM 651 C C . ALA A 1 82 ? 6.865 -0.538 5.548 1.00 91.94 82 ALA A C 1
ATOM 653 O O . ALA A 1 82 ? 7.331 -0.130 6.612 1.00 91.94 82 ALA A O 1
ATOM 654 N N . ARG A 1 83 ? 6.388 -1.782 5.397 1.00 87.75 83 ARG A N 1
ATOM 655 C CA . ARG A 1 83 ? 6.291 -2.768 6.488 1.00 87.75 83 ARG A CA 1
ATOM 656 C C . ARG A 1 83 ? 7.653 -3.144 7.066 1.00 87.75 83 ARG A C 1
ATOM 658 O O . ARG A 1 83 ? 7.802 -3.197 8.283 1.00 87.75 83 ARG A O 1
ATOM 665 N N . LYS A 1 84 ? 8.682 -3.306 6.224 1.00 89.56 84 LYS A N 1
ATOM 666 C CA . LYS A 1 84 ? 10.072 -3.532 6.676 1.00 89.56 84 LYS A CA 1
ATOM 667 C C . LYS A 1 84 ? 10.618 -2.392 7.540 1.00 89.56 84 LYS A C 1
ATOM 669 O O 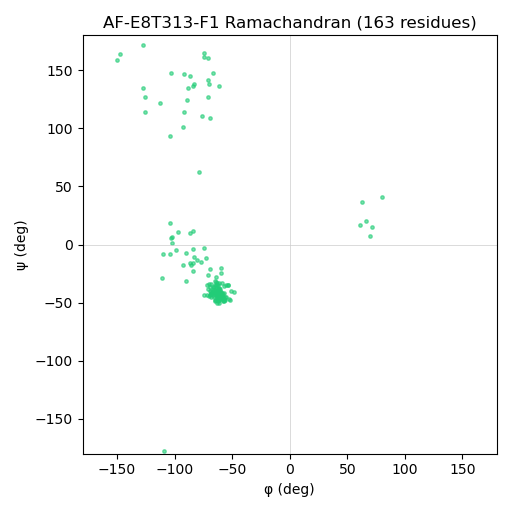. LYS A 1 84 ? 11.506 -2.629 8.353 1.00 89.56 84 LYS A O 1
ATOM 674 N N . CYS A 1 85 ? 10.077 -1.187 7.390 1.00 91.06 85 CYS A N 1
ATOM 675 C CA . CYS A 1 85 ? 10.420 -0.017 8.196 1.00 91.06 85 CYS A CA 1
ATOM 676 C C . CYS A 1 85 ? 9.446 0.226 9.365 1.00 91.06 85 CYS A C 1
ATOM 678 O O . CYS A 1 85 ? 9.491 1.293 9.973 1.00 91.06 85 CYS A O 1
ATOM 680 N N . GLY A 1 86 ? 8.548 -0.720 9.670 1.00 82.31 86 GLY A N 1
ATOM 681 C CA . GLY A 1 86 ? 7.530 -0.572 10.716 1.00 82.31 86 GLY A CA 1
ATOM 682 C C . GLY A 1 86 ? 6.399 0.403 10.364 1.00 82.31 86 GLY A C 1
ATOM 683 O O . GLY A 1 86 ? 5.666 0.837 11.248 1.00 82.31 86 GLY A O 1
ATOM 684 N N . GLY A 1 87 ? 6.271 0.776 9.090 1.00 84.19 87 GLY A N 1
ATOM 685 C CA . GLY A 1 87 ? 5.227 1.659 8.582 1.00 84.19 87 GLY A CA 1
ATOM 686 C C . GLY A 1 87 ? 4.202 0.935 7.712 1.00 84.19 87 GLY A C 1
ATOM 687 O O . GLY A 1 87 ? 4.269 -0.268 7.468 1.00 84.19 87 GLY A O 1
ATOM 688 N N . VAL A 1 88 ? 3.260 1.710 7.187 1.00 80.38 88 VAL A N 1
ATOM 689 C CA . VAL A 1 88 ? 2.270 1.277 6.199 1.00 80.38 88 VAL A CA 1
ATOM 690 C C . VAL A 1 88 ? 2.340 2.250 5.027 1.00 80.38 88 VAL A C 1
ATOM 692 O O . VAL A 1 88 ? 2.438 3.463 5.230 1.00 80.38 88 VAL A O 1
ATOM 695 N N . PHE A 1 89 ? 2.349 1.741 3.798 1.00 84.75 89 PHE A N 1
ATOM 696 C CA . PHE A 1 89 ? 2.137 2.603 2.646 1.00 84.75 89 PHE A CA 1
ATOM 697 C C . PHE A 1 89 ? 0.634 2.777 2.454 1.00 84.75 89 PHE A C 1
ATOM 699 O O . PHE A 1 89 ? -0.135 1.834 2.583 1.00 84.75 89 PHE A O 1
ATOM 706 N N . ILE A 1 90 ? 0.207 4.006 2.183 1.00 77.19 90 ILE A N 1
ATOM 707 C CA . ILE A 1 90 ? -1.196 4.300 1.911 1.00 77.19 90 ILE A CA 1
ATOM 708 C C . ILE A 1 90 ? -1.250 5.015 0.576 1.00 77.19 90 ILE A C 1
ATOM 710 O O . ILE A 1 90 ? -0.759 6.139 0.433 1.00 77.19 90 ILE A O 1
ATOM 714 N N . LYS A 1 91 ? -1.852 4.354 -0.412 1.00 76.38 91 LYS A N 1
ATOM 715 C CA . LYS A 1 91 ? -2.118 4.973 -1.703 1.00 76.38 91 LYS A CA 1
ATOM 716 C C . LYS A 1 91 ? -3.296 5.914 -1.573 1.00 76.38 91 LYS A C 1
ATOM 718 O O . LYS A 1 91 ? -4.436 5.488 -1.419 1.00 76.38 91 LYS A O 1
ATOM 723 N N . THR A 1 92 ? -3.018 7.201 -1.667 1.00 71.19 92 THR A N 1
ATOM 724 C CA . THR A 1 92 ? -4.062 8.212 -1.591 1.00 71.19 92 THR A CA 1
ATOM 725 C C . THR A 1 92 ? -4.723 8.394 -2.949 1.00 71.19 92 THR A C 1
ATOM 727 O O . THR A 1 92 ? -4.070 8.425 -3.995 1.00 71.19 92 THR A O 1
ATOM 730 N N . ASN A 1 93 ? -6.047 8.510 -2.934 1.00 66.00 93 ASN A N 1
ATOM 731 C CA . ASN A 1 93 ? -6.813 8.950 -4.089 1.00 66.00 93 ASN A CA 1
ATOM 732 C C . ASN A 1 93 ? -6.992 10.468 -4.020 1.00 66.00 93 ASN A C 1
ATOM 734 O O . ASN A 1 93 ? -7.111 11.047 -2.940 1.00 66.00 93 ASN A O 1
ATOM 738 N N . GLU A 1 94 ? -7.022 11.130 -5.173 1.00 65.12 94 GLU A N 1
ATOM 739 C CA . GLU A 1 94 ? -7.348 12.552 -5.203 1.00 65.12 94 GLU A CA 1
ATOM 740 C C . GLU A 1 94 ? -8.827 12.770 -4.881 1.00 65.12 94 GLU A C 1
ATOM 742 O O . GLU A 1 94 ? -9.695 12.232 -5.567 1.00 65.12 94 GLU A O 1
ATOM 747 N N . VAL A 1 95 ? -9.100 13.626 -3.899 1.00 66.25 95 VAL A N 1
ATOM 748 C CA . VAL A 1 95 ? -10.427 14.203 -3.669 1.00 66.25 95 VAL A CA 1
ATOM 749 C C . VAL A 1 95 ? -10.538 15.486 -4.482 1.00 66.25 95 VAL A C 1
ATOM 751 O O . VAL A 1 95 ? -9.684 16.370 -4.379 1.00 66.25 95 VAL A O 1
ATOM 754 N N . ARG A 1 96 ? -11.563 15.571 -5.332 1.00 68.06 96 ARG A N 1
ATOM 755 C CA . ARG A 1 96 ? -11.687 16.602 -6.374 1.00 68.06 96 ARG A CA 1
ATOM 756 C C . ARG A 1 96 ? -12.787 17.618 -6.095 1.00 68.06 96 ARG A C 1
ATOM 758 O O . ARG A 1 96 ? -12.883 18.608 -6.812 1.00 68.06 96 ARG A O 1
ATOM 765 N N . SER A 1 97 ? -13.614 17.396 -5.073 1.00 75.56 97 SER A N 1
ATOM 766 C CA . SER A 1 97 ? -14.669 18.338 -4.689 1.00 75.56 97 SER A CA 1
ATOM 767 C C . SER A 1 97 ? -14.988 18.308 -3.187 1.00 75.56 97 SER A C 1
ATOM 769 O O . SER A 1 97 ? -14.755 17.292 -2.527 1.00 75.56 97 SER A O 1
ATOM 771 N N . PRO A 1 98 ? -15.588 19.384 -2.637 1.00 77.75 98 PRO A N 1
ATOM 772 C CA . PRO A 1 98 ? -16.079 19.397 -1.257 1.00 77.75 98 PRO A CA 1
ATOM 773 C C . PRO A 1 98 ? -17.094 18.285 -0.954 1.00 77.75 98 PRO A C 1
ATOM 775 O O . PRO A 1 98 ? -17.074 17.714 0.133 1.00 77.75 98 PRO A O 1
ATOM 778 N N . ALA A 1 99 ? -17.953 17.939 -1.918 1.00 83.25 99 ALA A N 1
ATOM 779 C CA . ALA A 1 99 ? -18.922 16.852 -1.770 1.00 83.25 99 ALA A CA 1
ATOM 780 C C . ALA A 1 99 ? -18.238 15.478 -1.667 1.00 83.25 99 ALA A C 1
ATOM 782 O O . ALA A 1 99 ? -18.638 14.646 -0.852 1.00 83.25 99 ALA A O 1
ATOM 783 N N . GLU A 1 100 ? -17.180 15.245 -2.451 1.00 79.19 100 GLU A N 1
ATOM 784 C CA . GLU A 1 100 ? -16.356 14.043 -2.303 1.00 79.19 100 GLU A CA 1
ATOM 785 C C . GLU A 1 100 ? -15.680 14.014 -0.929 1.00 79.19 100 GLU A C 1
ATOM 787 O O . GLU A 1 100 ? -15.765 12.996 -0.252 1.00 79.19 100 GLU A O 1
ATOM 792 N N . LEU A 1 101 ? -15.111 15.129 -0.457 1.00 81.81 101 LEU A N 1
ATOM 793 C CA . LEU A 1 101 ? -14.499 15.194 0.875 1.00 81.81 101 LEU A CA 1
ATOM 794 C C . LEU A 1 101 ? -15.496 14.857 1.993 1.00 81.81 101 LEU A C 1
ATOM 796 O O . LEU A 1 101 ? -15.181 14.068 2.881 1.00 81.81 101 LEU A O 1
ATOM 800 N N . GLN A 1 102 ? -16.708 15.414 1.943 1.00 85.00 102 GLN A N 1
ATOM 801 C CA . GLN A 1 102 ? -17.754 15.104 2.923 1.00 85.00 102 GLN A CA 1
ATOM 802 C C . GLN A 1 102 ? -18.110 13.616 2.923 1.00 85.00 102 GLN A C 1
ATOM 804 O O . GLN A 1 102 ? -18.276 13.017 3.986 1.00 85.00 102 GLN A O 1
ATOM 809 N N . LYS A 1 103 ? -18.182 13.000 1.740 1.00 85.06 103 LYS A N 1
ATOM 810 C CA . LYS A 1 103 ? -18.426 11.562 1.609 1.00 85.06 103 LYS A CA 1
ATOM 811 C C . LYS A 1 103 ? -17.291 10.739 2.220 1.00 85.06 103 LYS A C 1
ATOM 813 O O . LYS A 1 103 ? -17.552 9.762 2.915 1.00 85.06 103 LYS A O 1
ATOM 818 N N . GLU A 1 104 ? -16.047 11.143 1.994 1.00 82.75 104 GLU A N 1
ATOM 819 C CA . GLU A 1 104 ? -14.864 10.479 2.546 1.00 82.75 104 GLU A CA 1
ATOM 820 C C . GLU A 1 104 ? -14.809 10.585 4.078 1.00 82.75 104 GLU A C 1
ATOM 822 O O . GLU A 1 104 ? -14.512 9.594 4.742 1.00 82.75 104 GLU A O 1
ATOM 827 N N . ILE A 1 105 ? -15.192 11.737 4.644 1.00 86.94 105 ILE A N 1
ATOM 828 C CA . ILE A 1 105 ? -15.347 11.934 6.096 1.00 86.94 105 ILE A CA 1
ATOM 829 C C . ILE A 1 105 ? -16.480 11.062 6.658 1.00 86.94 105 ILE A C 1
ATOM 831 O O . ILE A 1 105 ? -16.326 10.456 7.716 1.00 86.94 105 ILE A O 1
ATOM 835 N N . ALA A 1 106 ? -17.611 10.954 5.957 1.00 89.12 106 ALA A N 1
ATOM 836 C CA . ALA A 1 106 ? -18.704 10.079 6.381 1.00 89.12 106 ALA A CA 1
ATOM 837 C C . ALA A 1 106 ? -18.280 8.600 6.386 1.00 89.12 106 ALA A C 1
ATOM 839 O O . ALA A 1 106 ? -18.602 7.867 7.321 1.00 89.12 106 ALA A O 1
ATOM 840 N N . PHE A 1 107 ? -17.509 8.168 5.381 1.00 86.31 107 PHE A N 1
ATOM 841 C CA . PHE A 1 107 ? -16.907 6.835 5.386 1.00 86.31 107 PHE A CA 1
ATOM 842 C C . PHE A 1 107 ? -15.920 6.662 6.538 1.00 86.31 107 PHE A C 1
ATOM 844 O O . PHE A 1 107 ? -15.985 5.644 7.211 1.00 86.31 107 PHE A O 1
ATOM 851 N N . LEU A 1 108 ? -15.068 7.651 6.822 1.00 88.25 108 LEU A N 1
ATOM 852 C CA . LEU A 1 108 ? -14.157 7.597 7.967 1.00 88.25 108 LEU A CA 1
ATOM 853 C C . LEU A 1 108 ? -14.904 7.348 9.288 1.00 88.25 108 LEU A C 1
ATOM 855 O O . LEU A 1 108 ? -14.504 6.493 10.074 1.00 88.25 108 LEU A O 1
ATOM 859 N N . ALA A 1 109 ? -16.014 8.056 9.511 1.00 91.38 109 ALA A N 1
ATOM 860 C CA . ALA A 1 109 ? -16.840 7.871 10.702 1.00 91.38 109 ALA A CA 1
ATOM 861 C C . ALA A 1 109 ? -17.440 6.455 10.786 1.00 91.38 109 ALA A C 1
ATOM 863 O O . ALA A 1 109 ? -17.499 5.872 11.870 1.00 91.38 109 ALA A O 1
ATOM 864 N N . LYS A 1 110 ? -17.849 5.883 9.646 1.00 91.31 110 LYS A N 1
ATOM 865 C CA . LYS A 1 110 ? -18.317 4.493 9.565 1.00 91.31 110 LYS A CA 1
ATOM 866 C C . LYS A 1 110 ? -17.205 3.505 9.933 1.00 91.31 110 LYS A C 1
ATOM 868 O O . LYS A 1 110 ? -17.435 2.664 10.791 1.00 91.31 110 LYS A O 1
ATOM 873 N N . GLU A 1 111 ? -16.020 3.624 9.332 1.00 89.56 111 GLU A N 1
ATOM 874 C CA . GLU A 1 111 ? -14.894 2.716 9.615 1.00 89.56 111 GLU A CA 1
ATOM 875 C C . GLU A 1 111 ? -14.483 2.786 11.095 1.00 89.56 111 GLU A C 1
ATOM 877 O O . GLU A 1 111 ? -14.239 1.766 11.735 1.00 89.56 111 GLU A O 1
ATOM 882 N N . PHE A 1 112 ? -14.514 3.980 11.697 1.00 92.31 112 PHE A N 1
ATOM 883 C CA . PHE A 1 112 ? -14.292 4.124 13.135 1.00 92.31 112 PHE A CA 1
ATOM 884 C C . PHE A 1 112 ? -15.362 3.397 13.965 1.00 92.31 112 PHE A C 1
ATOM 886 O O . PHE A 1 112 ? -15.040 2.710 14.934 1.00 92.31 112 PHE A O 1
ATOM 893 N N . SER A 1 113 ? -16.634 3.489 13.566 1.00 94.38 113 SER A N 1
ATOM 894 C CA . SER A 1 113 ? -17.716 2.739 14.212 1.00 94.38 113 SER A CA 1
ATOM 895 C C . SER A 1 113 ? -17.558 1.223 14.068 1.00 94.38 113 SER A C 1
ATOM 897 O O . SER A 1 113 ? -17.972 0.493 14.970 1.00 94.38 113 SER A O 1
ATOM 899 N N . ASP A 1 114 ? -17.003 0.739 12.956 1.00 90.50 114 ASP A N 1
ATOM 900 C CA . ASP A 1 114 ? -16.775 -0.688 12.728 1.00 90.50 114 ASP A CA 1
ATOM 901 C C . ASP A 1 114 ? -15.680 -1.223 13.671 1.00 90.50 114 ASP A C 1
ATOM 903 O O . ASP A 1 114 ? -15.893 -2.252 14.320 1.00 90.50 114 ASP A O 1
ATOM 907 N N . VAL A 1 115 ? -14.593 -0.464 13.874 1.00 92.31 115 VAL A N 1
ATOM 908 C CA . VAL A 1 115 ? -13.567 -0.756 14.898 1.00 92.31 115 VAL A CA 1
ATOM 909 C C . VAL A 1 115 ? -14.181 -0.821 16.298 1.00 92.31 115 VAL A C 1
ATOM 911 O O . VAL A 1 115 ? -13.937 -1.778 17.034 1.00 92.31 115 VAL A O 1
ATOM 914 N N . LEU A 1 116 ? -15.009 0.165 16.667 1.00 92.88 116 LEU A N 1
ATOM 915 C CA . LEU A 1 116 ? -15.672 0.183 17.976 1.00 92.88 116 LEU A CA 1
ATOM 916 C C . LEU A 1 116 ? -16.594 -1.025 18.175 1.00 92.88 116 LEU A C 1
ATOM 918 O O . LEU A 1 116 ? -16.640 -1.570 19.274 1.00 92.88 116 LEU A O 1
ATOM 922 N N . ARG A 1 117 ? -17.303 -1.463 17.127 1.00 92.06 117 ARG A N 1
ATOM 923 C CA . ARG A 1 117 ? -18.169 -2.648 17.185 1.00 92.06 117 ARG A CA 1
ATOM 924 C C . ARG A 1 117 ? -17.359 -3.921 17.418 1.00 92.06 117 ARG A C 1
ATOM 926 O O . ARG A 1 117 ? -17.694 -4.675 18.323 1.00 92.06 117 ARG A O 1
ATOM 933 N N . VAL A 1 118 ? -16.282 -4.129 16.654 1.00 88.88 118 VAL A N 1
ATOM 934 C CA . VAL A 1 118 ? -15.406 -5.300 16.832 1.00 88.88 118 VAL A CA 1
ATOM 935 C C . VAL A 1 118 ? -14.766 -5.300 18.216 1.00 88.88 118 VAL A C 1
ATOM 937 O O . VAL A 1 118 ? -14.743 -6.337 18.871 1.00 88.88 118 VAL A O 1
ATOM 940 N N . HIS A 1 119 ? -14.311 -4.142 18.698 1.00 88.38 119 HIS A N 1
ATOM 941 C CA . HIS A 1 119 ? -13.783 -4.025 20.053 1.00 88.38 119 HIS A CA 1
ATOM 942 C C . HIS A 1 119 ? -14.839 -4.352 21.114 1.00 88.38 119 HIS A C 1
ATOM 944 O O . HIS A 1 119 ? -14.563 -5.133 22.016 1.00 88.38 119 HIS A O 1
ATOM 950 N N . ALA A 1 120 ? -16.047 -3.792 20.995 1.00 89.62 120 ALA A N 1
ATOM 951 C CA . ALA A 1 120 ? -17.133 -4.034 21.939 1.00 89.62 120 ALA A CA 1
ATOM 952 C C . ALA A 1 120 ? -17.565 -5.506 21.975 1.00 89.62 120 ALA A C 1
ATOM 954 O O . ALA A 1 120 ? -17.934 -5.993 23.039 1.00 89.62 120 ALA A O 1
ATOM 955 N N . ASP A 1 121 ? -17.523 -6.206 20.839 1.00 86.25 121 ASP A N 1
ATOM 956 C CA . ASP A 1 121 ? -17.791 -7.642 20.771 1.00 86.25 121 ASP A CA 1
ATOM 957 C C . ASP A 1 121 ? -16.670 -8.460 21.429 1.00 86.25 121 ASP A C 1
ATOM 959 O O . ASP A 1 121 ? -16.977 -9.339 22.231 1.00 86.25 121 ASP A O 1
ATOM 963 N N . ALA A 1 122 ? -15.407 -8.113 21.165 1.00 83.56 122 ALA A N 1
ATOM 964 C CA . ALA A 1 122 ? -14.225 -8.829 21.653 1.00 83.56 122 ALA A CA 1
ATOM 965 C C . ALA A 1 122 ? -13.934 -8.656 23.156 1.00 83.56 122 ALA A C 1
ATOM 967 O O . ALA A 1 122 ? -13.071 -9.329 23.699 1.00 83.56 122 ALA A O 1
ATOM 968 N N . ILE A 1 123 ? -14.598 -7.724 23.846 1.00 84.88 123 ILE A N 1
ATOM 969 C CA . ILE A 1 123 ? -14.440 -7.537 25.302 1.00 84.88 123 ILE A CA 1
ATOM 970 C C . ILE A 1 123 ? -15.598 -8.131 26.113 1.00 84.88 123 ILE A C 1
ATOM 972 O O . ILE A 1 123 ? -15.611 -7.999 27.336 1.00 84.88 123 ILE A O 1
ATOM 976 N N . LYS A 1 124 ? -16.595 -8.755 25.468 1.00 86.81 124 LYS A N 1
ATOM 977 C CA . LYS A 1 124 ? -17.801 -9.262 26.154 1.00 86.81 124 LYS A CA 1
ATOM 978 C C . LYS A 1 124 ? -17.505 -10.368 27.159 1.00 86.81 124 LYS A C 1
ATOM 980 O O . LYS A 1 124 ? -18.186 -10.452 28.179 1.00 86.81 124 LYS A O 1
ATOM 985 N N . ASP A 1 125 ? -16.531 -11.210 26.856 1.00 84.00 125 ASP A N 1
ATOM 986 C CA . ASP A 1 125 ? -16.077 -12.326 27.686 1.00 84.00 125 ASP A CA 1
ATOM 987 C C . ASP A 1 125 ? -14.767 -12.013 28.429 1.00 84.00 125 ASP A C 1
ATOM 989 O O . ASP A 1 125 ? -14.248 -12.869 29.142 1.00 84.00 125 ASP A O 1
ATOM 993 N N . ASN A 1 126 ? -14.286 -10.763 28.350 1.00 79.25 126 ASN A N 1
ATOM 994 C CA . ASN A 1 126 ? -13.045 -10.287 28.964 1.00 79.25 126 ASN A CA 1
ATOM 995 C C . ASN A 1 126 ? -11.76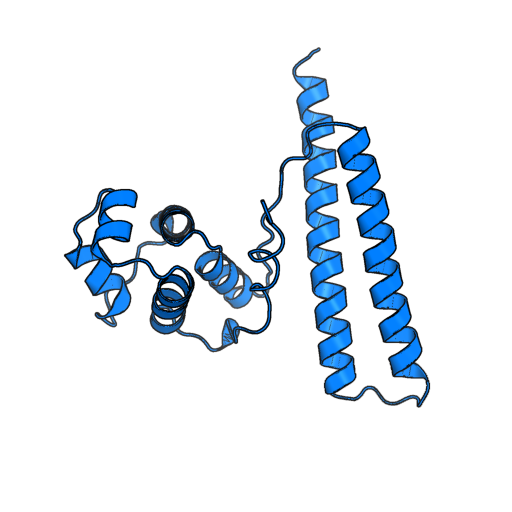7 -11.006 28.478 1.00 79.25 126 ASN A C 1
ATOM 997 O O . ASN A 1 126 ? -10.715 -10.863 29.110 1.00 79.25 126 ASN A O 1
ATOM 1001 N N . GLU A 1 127 ? -11.819 -11.724 27.353 1.00 83.38 127 GLU A N 1
ATOM 1002 C CA . GLU A 1 127 ? -10.672 -12.411 26.760 1.00 83.38 127 GLU A CA 1
ATOM 1003 C C . GLU A 1 127 ? -10.488 -11.982 25.300 1.00 83.38 127 GLU A C 1
ATOM 1005 O O . GLU A 1 127 ? -11.395 -12.078 24.494 1.00 83.38 127 GLU A O 1
ATOM 1010 N N . LEU A 1 128 ? -9.286 -11.528 24.928 1.00 84.31 128 LEU A N 1
ATOM 1011 C CA . LEU A 1 128 ? -8.979 -11.209 23.531 1.00 84.31 128 LEU A CA 1
ATOM 1012 C C . LEU A 1 128 ? -8.356 -12.426 22.851 1.00 84.31 128 LEU A C 1
ATOM 1014 O O . LEU A 1 128 ? -7.160 -12.700 23.012 1.00 84.31 128 LEU A O 1
ATOM 1018 N N . THR A 1 129 ? -9.151 -13.151 22.069 1.00 88.62 129 THR A N 1
ATOM 1019 C CA . THR A 1 129 ? -8.651 -14.283 21.286 1.00 88.62 129 THR A CA 1
ATOM 1020 C C . THR A 1 129 ? -7.774 -13.814 20.121 1.00 88.62 129 THR A C 1
ATOM 1022 O O . THR A 1 129 ? -7.846 -12.675 19.652 1.00 88.62 129 THR A O 1
ATOM 1025 N N . LYS A 1 130 ? -6.944 -14.719 19.588 1.00 85.69 130 LYS A N 1
ATOM 1026 C CA . LYS A 1 130 ? -6.123 -14.430 18.401 1.00 85.69 130 LYS A CA 1
ATOM 1027 C C . LYS A 1 130 ? -6.977 -13.994 17.204 1.00 85.69 130 LYS A C 1
ATOM 1029 O O . LYS A 1 130 ? -6.604 -13.058 16.505 1.00 85.69 130 LYS A O 1
ATOM 1034 N N . GLU A 1 131 ? -8.112 -14.652 16.982 1.00 85.38 131 GLU A N 1
ATOM 1035 C CA . GLU A 1 131 ? -9.017 -14.332 15.874 1.00 85.38 131 GLU A CA 1
ATOM 1036 C C . GLU A 1 131 ? -9.613 -12.921 16.019 1.00 85.38 131 GLU A C 1
ATOM 1038 O O . GLU A 1 131 ? -9.743 -12.188 15.038 1.00 85.38 131 GLU A O 1
ATOM 1043 N N . GLU A 1 132 ? -9.942 -12.503 17.240 1.00 86.75 132 GLU A N 1
ATOM 1044 C CA . GLU A 1 132 ? -10.442 -11.153 17.514 1.00 86.75 132 GLU A CA 1
ATOM 1045 C C . GLU A 1 132 ? -9.361 -10.092 17.370 1.00 86.75 132 GLU A C 1
ATOM 1047 O O . GLU A 1 132 ? -9.633 -9.031 16.813 1.00 86.75 132 GLU A O 1
ATOM 1052 N N . LEU A 1 133 ? -8.130 -10.382 17.796 1.00 86.38 133 LEU A N 1
ATOM 1053 C CA . LEU A 1 133 ? -6.988 -9.499 17.564 1.00 86.38 133 LEU A CA 1
ATOM 1054 C C . LEU A 1 133 ? -6.713 -9.323 16.066 1.00 86.38 133 LEU A C 1
ATOM 1056 O O . LEU A 1 133 ? -6.484 -8.201 15.618 1.00 86.38 133 LEU A O 1
ATOM 1060 N N . GLU A 1 134 ? -6.787 -10.399 15.280 1.00 83.75 134 GLU A N 1
ATOM 1061 C CA . GLU A 1 134 ? -6.652 -10.343 13.819 1.00 83.75 134 GLU A CA 1
ATOM 1062 C C . GLU A 1 134 ? -7.776 -9.514 13.176 1.00 83.75 134 GLU A C 1
ATOM 1064 O O . GLU A 1 134 ? -7.505 -8.679 12.308 1.00 83.75 134 GLU A O 1
ATOM 1069 N N . LYS A 1 135 ? -9.029 -9.681 13.626 1.00 85.81 135 LYS A N 1
ATOM 1070 C CA . LYS A 1 135 ? -10.167 -8.861 13.173 1.00 85.81 135 LYS A CA 1
ATOM 1071 C C . LYS A 1 135 ? -9.994 -7.393 13.557 1.00 85.81 135 LYS A C 1
ATOM 1073 O O . LYS A 1 135 ? -10.147 -6.528 12.702 1.00 85.81 135 LYS A O 1
ATOM 1078 N N . LEU A 1 136 ? -9.645 -7.101 14.806 1.00 87.62 136 LEU A N 1
ATOM 1079 C CA . LEU A 1 136 ? -9.459 -5.736 15.293 1.00 87.62 136 LEU A CA 1
ATOM 1080 C C . LEU A 1 136 ? -8.321 -5.033 14.552 1.00 87.62 136 LEU A C 1
ATOM 1082 O O . LEU A 1 136 ? -8.482 -3.893 14.125 1.00 87.62 136 LEU A O 1
ATOM 1086 N N . HIS A 1 137 ? -7.194 -5.723 14.363 1.00 83.12 137 HIS A N 1
ATOM 1087 C CA . HIS A 1 137 ? -6.069 -5.214 13.587 1.00 83.12 137 HIS A CA 1
ATOM 1088 C C . HIS A 1 137 ? -6.508 -4.847 12.168 1.00 83.12 137 HIS A C 1
ATOM 1090 O O . HIS A 1 137 ? -6.277 -3.730 11.716 1.00 83.12 137 HIS A O 1
ATOM 1096 N N . LYS A 1 138 ? -7.222 -5.755 11.504 1.00 82.12 138 LYS A N 1
ATOM 1097 C CA . LYS A 1 138 ? -7.751 -5.567 10.155 1.00 82.12 138 LYS A CA 1
ATOM 1098 C C . LYS A 1 138 ? -8.662 -4.332 10.027 1.00 82.12 138 LYS A C 1
ATOM 1100 O O . LYS A 1 138 ? -8.490 -3.578 9.070 1.00 82.12 138 LYS A O 1
ATOM 1105 N N . GLU A 1 139 ? -9.612 -4.125 10.942 1.00 86.69 139 GLU A N 1
ATOM 1106 C CA . GLU A 1 139 ? -10.494 -2.941 10.912 1.00 86.69 139 GLU A CA 1
ATOM 1107 C C . GLU A 1 139 ? -9.712 -1.653 11.253 1.00 86.69 139 GLU A C 1
ATOM 1109 O O . GLU A 1 139 ? -9.930 -0.599 10.654 1.00 86.69 139 GLU A O 1
ATOM 1114 N N . ALA A 1 140 ? -8.744 -1.727 12.176 1.00 86.81 140 ALA A N 1
ATOM 1115 C CA . ALA A 1 140 ? -7.888 -0.593 12.527 1.00 86.81 140 ALA A CA 1
ATOM 1116 C C . ALA A 1 140 ? -6.991 -0.146 11.357 1.00 86.81 140 ALA A C 1
ATOM 1118 O O . ALA A 1 140 ? -6.753 1.052 11.184 1.00 86.81 140 ALA A O 1
ATOM 1119 N N . GLU A 1 141 ? -6.517 -1.080 10.528 1.00 82.06 141 GLU A N 1
ATOM 1120 C CA . GLU A 1 141 ? -5.769 -0.755 9.310 1.00 82.06 141 GLU A CA 1
ATOM 1121 C C . GLU A 1 141 ? -6.637 -0.064 8.252 1.00 82.06 141 GLU A C 1
ATOM 1123 O O . GLU A 1 141 ? -6.197 0.926 7.662 1.00 82.06 141 GLU A O 1
ATOM 1128 N N . GLU A 1 142 ? -7.879 -0.519 8.046 1.00 79.94 142 GLU A N 1
ATOM 1129 C CA . GLU A 1 142 ? -8.830 0.160 7.149 1.00 79.94 142 GLU A CA 1
ATOM 1130 C C . GLU A 1 142 ? -9.114 1.595 7.613 1.00 79.94 142 GLU A C 1
ATOM 1132 O O . GLU A 1 142 ? -9.072 2.533 6.806 1.00 79.94 142 GLU A O 1
ATOM 1137 N N . LEU A 1 143 ? -9.311 1.790 8.921 1.00 87.19 143 LEU A N 1
ATOM 1138 C CA . LEU A 1 143 ? -9.468 3.115 9.516 1.00 87.19 143 LEU A CA 1
ATOM 1139 C C . LEU A 1 143 ? -8.236 4.004 9.277 1.00 87.19 143 LEU A C 1
ATOM 1141 O O . LEU A 1 143 ? -8.380 5.165 8.890 1.00 87.19 143 LEU A O 1
ATOM 1145 N N . LEU A 1 144 ? -7.025 3.476 9.481 1.00 84.19 144 LEU A N 1
ATOM 1146 C CA . LEU A 1 144 ? -5.777 4.218 9.279 1.00 84.19 144 LEU A CA 1
ATOM 1147 C C . LEU A 1 144 ? -5.615 4.685 7.824 1.00 84.19 144 LEU A C 1
ATOM 1149 O O . LEU A 1 144 ? -5.270 5.848 7.586 1.00 84.19 144 LEU A O 1
ATOM 1153 N N . ILE A 1 145 ? -5.914 3.809 6.859 1.00 76.44 145 ILE A N 1
ATOM 1154 C CA . ILE A 1 145 ? -5.936 4.144 5.428 1.00 76.44 145 ILE A CA 1
ATOM 1155 C C . ILE A 1 145 ? -6.900 5.304 5.180 1.00 76.44 145 ILE A C 1
ATOM 1157 O O . ILE A 1 145 ? -6.533 6.301 4.549 1.00 76.44 145 ILE A O 1
ATOM 1161 N N . LYS A 1 146 ? -8.115 5.215 5.734 1.00 79.75 146 LYS A N 1
ATOM 1162 C CA . LYS A 1 146 ? -9.143 6.232 5.522 1.00 79.75 146 LYS A CA 1
ATOM 1163 C C . LYS A 1 146 ? -8.788 7.579 6.147 1.00 79.75 146 LYS A C 1
ATOM 1165 O O . LYS A 1 146 ? -9.016 8.622 5.531 1.00 79.75 146 LYS A O 1
ATOM 1170 N N . CYS A 1 147 ? -8.170 7.568 7.329 1.00 83.81 147 CYS A N 1
ATOM 1171 C CA . CYS A 1 147 ? -7.617 8.762 7.967 1.00 83.81 147 CYS A CA 1
ATOM 1172 C C . CYS A 1 147 ? -6.609 9.462 7.050 1.00 83.81 147 CYS A C 1
ATOM 1174 O O . CYS A 1 147 ? -6.696 10.675 6.847 1.00 83.81 147 CYS A O 1
ATOM 1176 N N . ALA A 1 148 ? -5.672 8.711 6.467 1.00 80.94 148 ALA A N 1
ATOM 1177 C CA . ALA A 1 148 ? -4.677 9.283 5.571 1.00 80.94 148 ALA A CA 1
ATOM 1178 C C . ALA A 1 148 ? -5.316 9.864 4.299 1.00 80.94 148 ALA A C 1
ATOM 1180 O O . ALA A 1 148 ? -4.991 10.996 3.941 1.00 80.94 148 ALA A O 1
ATOM 1181 N N . GLU A 1 149 ? -6.260 9.162 3.656 1.00 75.88 149 GLU A N 1
ATOM 1182 C CA . GLU A 1 149 ? -7.000 9.693 2.496 1.00 75.88 149 GLU A CA 1
ATOM 1183 C C . GLU A 1 149 ? -7.614 11.073 2.804 1.00 75.88 149 GLU A C 1
ATOM 1185 O O . GLU A 1 149 ? -7.405 12.028 2.049 1.00 75.88 149 GLU A O 1
ATOM 1190 N N . VAL A 1 150 ? -8.290 11.212 3.953 1.00 81.19 150 VAL A N 1
ATOM 1191 C CA . VAL A 1 150 ? -8.899 12.481 4.387 1.00 81.19 150 VAL A CA 1
ATOM 1192 C C . VAL A 1 150 ? -7.845 13.556 4.675 1.00 81.19 150 VAL A C 1
ATOM 1194 O O . VAL A 1 150 ? -7.993 14.686 4.206 1.00 81.19 150 VAL A O 1
ATOM 1197 N N . VAL A 1 151 ? -6.760 13.236 5.391 1.00 82.94 151 VAL A N 1
ATOM 1198 C CA 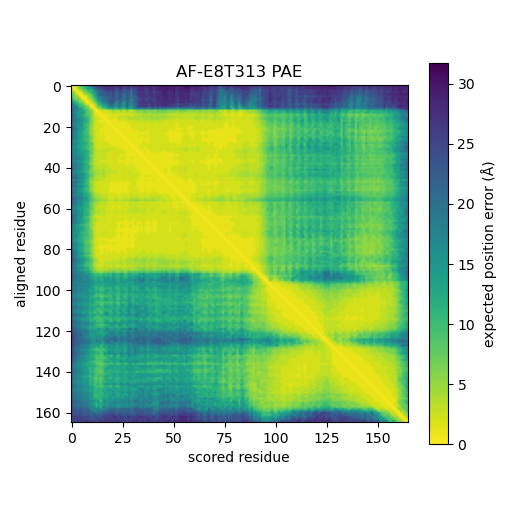. VAL A 1 151 ? -5.678 14.200 5.687 1.00 82.94 151 VAL A CA 1
ATOM 1199 C C . VAL A 1 151 ? -5.078 14.770 4.401 1.00 82.94 151 VAL A C 1
ATOM 1201 O O . VAL A 1 151 ? -4.900 15.986 4.280 1.00 82.94 151 VAL A O 1
ATOM 1204 N N . PHE A 1 152 ? -4.793 13.916 3.417 1.00 74.50 152 PHE A N 1
ATOM 1205 C CA . PHE A 1 152 ? -4.240 14.356 2.137 1.00 74.50 152 PHE A CA 1
ATOM 1206 C C . PHE A 1 152 ? -5.243 15.171 1.318 1.00 74.50 152 PHE A C 1
ATOM 1208 O O . PHE A 1 152 ? -4.866 16.195 0.743 1.00 74.50 152 PHE A O 1
ATOM 1215 N N . ALA A 1 153 ? -6.514 14.767 1.306 1.00 74.81 153 ALA A N 1
ATOM 1216 C CA . ALA A 1 153 ? -7.585 15.507 0.651 1.00 74.81 153 ALA A CA 1
ATOM 1217 C C . ALA A 1 153 ? -7.726 16.933 1.202 1.00 74.81 153 ALA A C 1
ATOM 1219 O O . ALA A 1 153 ? -7.730 17.901 0.438 1.00 7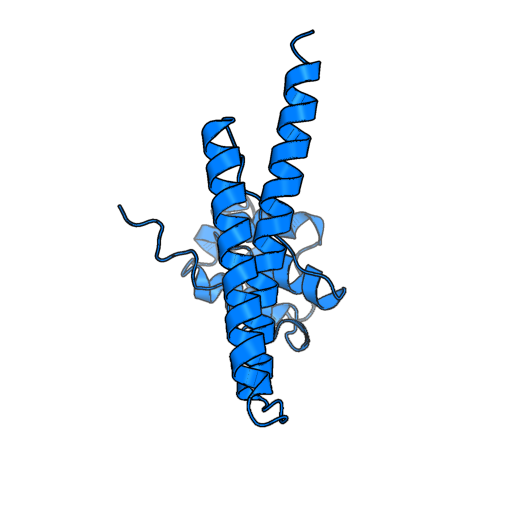4.81 153 ALA A O 1
ATOM 1220 N N . VAL A 1 154 ? -7.770 17.070 2.531 1.00 78.69 154 VAL A N 1
ATOM 1221 C CA . VAL A 1 154 ? -7.848 18.369 3.215 1.00 78.69 154 VAL A CA 1
ATOM 1222 C C . VAL A 1 154 ? -6.612 19.212 2.912 1.00 78.69 154 VAL A C 1
ATOM 1224 O O . VAL A 1 154 ? -6.741 20.379 2.542 1.00 78.69 154 VAL A O 1
ATOM 1227 N N . LYS A 1 155 ? -5.411 18.626 3.001 1.00 77.38 155 LYS A N 1
ATOM 1228 C CA . LYS A 1 155 ? -4.159 19.326 2.682 1.00 77.38 155 LYS A CA 1
ATOM 1229 C C . LYS A 1 155 ? -4.169 19.891 1.258 1.00 77.38 155 LYS A C 1
ATOM 1231 O O . LYS A 1 155 ? -3.796 21.047 1.068 1.00 77.38 155 LYS A O 1
ATOM 1236 N N . LYS A 1 156 ? -4.617 19.106 0.273 1.00 69.62 156 LYS A N 1
ATOM 1237 C CA . LYS A 1 156 ? -4.694 19.546 -1.126 1.00 69.62 156 LYS A CA 1
ATOM 1238 C C . LYS A 1 156 ? -5.729 20.657 -1.320 1.00 69.62 156 LYS A C 1
ATOM 1240 O O . LYS A 1 156 ? -5.435 21.623 -2.013 1.00 69.62 156 LYS A O 1
ATOM 1245 N N . ALA A 1 157 ? -6.896 20.561 -0.679 1.00 72.06 157 ALA A N 1
ATOM 1246 C CA . ALA A 1 157 ? -7.913 21.616 -0.726 1.00 72.06 157 ALA A CA 1
ATOM 1247 C C . ALA A 1 157 ? -7.389 22.952 -0.164 1.00 72.06 157 ALA A C 1
ATOM 1249 O O . ALA A 1 157 ? -7.627 24.004 -0.751 1.00 72.06 157 ALA A O 1
ATOM 1250 N N . ILE A 1 158 ? -6.608 22.909 0.924 1.00 73.00 158 ILE A N 1
ATOM 1251 C CA . ILE A 1 158 ? -5.940 24.097 1.483 1.00 73.00 158 ILE A CA 1
ATOM 1252 C C . ILE A 1 158 ? -4.937 24.692 0.484 1.00 73.00 158 ILE A C 1
ATOM 1254 O O . ILE A 1 158 ? -4.852 25.909 0.356 1.00 73.00 158 ILE A O 1
ATOM 1258 N N . GLN A 1 159 ? -4.163 23.850 -0.206 1.00 72.00 159 GLN A N 1
ATOM 1259 C CA . GLN A 1 159 ? -3.145 24.295 -1.163 1.00 72.00 159 GLN A CA 1
ATOM 1260 C C . GLN A 1 159 ? -3.758 24.865 -2.450 1.00 72.00 159 GLN A C 1
ATOM 1262 O O . GLN A 1 159 ? -3.340 25.931 -2.882 1.00 72.00 159 GLN A O 1
ATOM 1267 N N . GLY A 1 160 ? -4.783 24.218 -3.013 1.00 65.38 160 GLY A N 1
ATOM 1268 C CA . GLY A 1 160 ? -5.456 24.685 -4.231 1.00 65.38 160 GLY A CA 1
ATOM 1269 C C . GLY A 1 160 ? -6.178 26.025 -4.056 1.00 65.38 160 GLY A C 1
ATOM 1270 O O . GLY A 1 160 ? -6.201 26.827 -4.982 1.00 65.38 160 GLY A O 1
ATOM 1271 N N . ASN A 1 161 ? -6.694 26.318 -2.858 1.00 58.41 161 ASN A N 1
ATOM 1272 C CA . ASN A 1 161 ? -7.278 27.630 -2.559 1.00 58.41 161 ASN A CA 1
ATOM 1273 C C . ASN A 1 161 ? -6.237 28.763 -2.504 1.00 58.41 161 ASN A C 1
ATOM 1275 O O . ASN A 1 161 ? -6.613 29.915 -2.661 1.00 58.41 161 ASN A O 1
ATOM 1279 N N . ARG A 1 162 ? -4.948 28.456 -2.296 1.00 54.44 162 ARG A N 1
ATOM 1280 C CA . ARG A 1 162 ? -3.865 29.456 -2.261 1.00 54.44 162 ARG A CA 1
ATOM 1281 C C . ARG A 1 162 ? -3.286 29.788 -3.637 1.00 54.44 162 ARG A C 1
ATOM 1283 O O . ARG A 1 162 ? -2.569 30.767 -3.750 1.00 54.44 162 ARG A O 1
ATOM 1290 N N . GLU A 1 163 ? -3.546 28.969 -4.656 1.00 50.41 163 GLU A N 1
ATOM 1291 C CA . GLU A 1 163 ? -3.085 29.210 -6.036 1.00 50.41 163 GLU A CA 1
ATOM 1292 C C . GLU A 1 163 ? -4.105 30.017 -6.865 1.00 50.41 163 GLU A C 1
ATOM 1294 O O . GLU A 1 163 ? -3.818 30.393 -7.999 1.00 50.41 163 GLU A O 1
ATOM 1299 N N . GLY A 1 164 ? -5.299 30.268 -6.310 1.00 51.88 164 GLY A N 1
ATOM 1300 C CA . GLY A 1 164 ? -6.359 31.089 -6.907 1.00 51.88 164 GLY A CA 1
ATOM 1301 C C . GLY A 1 164 ? -6.496 32.500 -6.317 1.00 51.88 164 GLY A C 1
ATOM 1302 O O . GLY A 1 164 ? -7.446 33.194 -6.679 1.00 51.88 164 GLY A O 1
ATOM 1303 N N . GLU A 1 165 ? -5.585 32.899 -5.422 1.00 42.50 165 GLU A N 1
ATOM 1304 C CA . GLU A 1 165 ? -5.413 34.258 -4.870 1.00 42.50 165 GLU A CA 1
ATOM 1305 C C . GLU A 1 165 ? -4.142 34.902 -5.441 1.00 42.50 165 GLU A C 1
ATOM 1307 O O . GLU A 1 165 ? -4.176 36.126 -5.706 1.00 42.50 165 GLU A O 1
#

Sequence (165 aa):
MSRARAKVVERVLPYESMSVKEVLNTARGVSGRTYSEIADEMGIGTETVRRYHSDPDYNPPLPRVPELNRAYGNDILIQWLARKCGGVFIKTNEVRSPAELQKEIAFLAKEFSDVLRVHADAIKDNELTKEELEKLHKEAEELLIKCAEVVFAVKKAIQGNREGE

Secondary structure (DSSP, 8-state):
--GGGSTTTTS---TTT--HHHHHHHHHHHHT--HHHHHHHHTS-HHHHHHHHH-TT-PPPGGGHHHHHHHHTS-HHHHHHHHHTT-----PPPP-SHHHHHHHHHHHHHHHHHHHHHHHHHTTTS---HHHHHHHHHHHHHHHHHHHHHHHHHHHHHHHTTS--

Nearest PDB structures (foldseek):
  6vli-assembly1_D  TM=5.149E-01  e=3.128E-04  Eganvirus ev186
  6vli-assembly1_A  TM=5.464E-01  e=2.872E-03  Eganvirus ev186
  7t5u-assembly1_A  TM=7.463E-01  e=1.156E-01  Escherichia coli
  4yar-assembly1_A  TM=5.686E-01  e=2.837E-01  Streptomyces viridochromogenes
  7aqo-assembly1_J  TM=8.211E-01  e=3.974E+00  Saccharomyces cerevisiae S288C